Protein AF-A0A510LE14-F1 (afdb_monomer_lite)

pLDDT: mean 83.76, std 12.73, range [41.53, 96.62]

Sequence (97 aa):
MNRLTNSEKIKKILKGIYYNPKYNELIEEYEASSVHEVAKAIARKYNWTIAPSGNTALNLLGLSTQVPFKWTYISDGRYVDFSFGNTVIEFKDRNNK

Structure (mmCIF, N/CA/C/O backbone):
data_AF-A0A510LE14-F1
#
_entry.id   AF-A0A510LE14-F1
#
loop_
_atom_site.group_PDB
_atom_site.id
_atom_site.type_symbol
_atom_site.label_atom_id
_atom_site.label_alt_id
_atom_site.label_comp_id
_atom_site.label_asym_id
_atom_site.label_entity_id
_atom_site.label_seq_id
_atom_site.pdbx_PDB_ins_code
_atom_site.Cartn_x
_atom_site.Cartn_y
_atom_site.Cartn_z
_atom_site.occupancy
_atom_site.B_iso_or_equiv
_atom_site.auth_seq_id
_atom_site.auth_comp_id
_atom_site.auth_asym_id
_atom_site.auth_atom_id
_atom_site.pdbx_PDB_model_num
ATOM 1 N N . MET A 1 1 ? -11.639 18.879 4.402 1.00 57.12 1 MET A N 1
ATOM 2 C CA . MET A 1 1 ? -11.054 17.654 5.002 1.00 57.12 1 MET A CA 1
ATOM 3 C C . MET A 1 1 ? -10.565 17.838 6.439 1.00 57.12 1 MET A C 1
ATOM 5 O O . MET A 1 1 ? -10.850 16.948 7.221 1.00 57.12 1 MET A O 1
ATOM 9 N N . ASN A 1 2 ? -9.946 18.964 6.837 1.00 56.25 2 ASN A N 1
ATOM 10 C CA . ASN A 1 2 ? -9.531 19.182 8.243 1.00 56.25 2 ASN A CA 1
ATOM 11 C C . ASN A 1 2 ? -10.650 18.984 9.288 1.00 56.25 2 ASN A C 1
ATOM 13 O O . ASN A 1 2 ? -10.382 18.525 10.389 1.00 56.25 2 ASN A O 1
ATOM 17 N N . ARG A 1 3 ? -11.912 19.267 8.934 1.00 56.75 3 ARG A N 1
ATOM 18 C CA . ARG A 1 3 ? -13.058 19.131 9.848 1.00 56.75 3 ARG A CA 1
ATOM 19 C C . ARG A 1 3 ? -13.433 17.679 10.200 1.00 56.75 3 ARG A C 1
ATOM 21 O O . ARG A 1 3 ? -13.991 17.472 11.266 1.00 56.75 3 ARG A O 1
ATOM 28 N N . LEU A 1 4 ? -13.148 16.695 9.335 1.00 59.25 4 LEU A N 1
ATOM 29 C CA . LEU A 1 4 ? -13.411 15.271 9.627 1.00 59.25 4 LEU A CA 1
ATOM 30 C C . LEU A 1 4 ? -12.270 14.608 10.403 1.00 59.25 4 LEU A C 1
ATOM 32 O O . LEU A 1 4 ? -12.519 13.708 11.193 1.00 59.25 4 LEU A O 1
ATOM 36 N N . THR A 1 5 ? -11.031 15.061 10.205 1.00 57.78 5 THR A N 1
ATOM 37 C CA . THR A 1 5 ? -9.894 14.603 11.015 1.00 57.78 5 THR A CA 1
ATOM 38 C C . THR A 1 5 ? -10.064 15.023 12.477 1.00 57.78 5 THR A C 1
ATOM 40 O O . THR A 1 5 ? -9.765 14.250 13.375 1.00 57.78 5 THR A O 1
ATOM 43 N N . ASN A 1 6 ? -10.607 16.226 12.708 1.00 55.75 6 ASN A N 1
ATOM 44 C CA . ASN A 1 6 ? -10.880 16.757 14.049 1.00 55.75 6 ASN A CA 1
ATOM 45 C C . ASN A 1 6 ? -12.044 16.067 14.777 1.00 55.75 6 ASN A C 1
ATOM 47 O O . ASN A 1 6 ? -12.189 16.267 15.975 1.00 55.75 6 ASN A O 1
ATOM 51 N N . SER A 1 7 ? -12.881 15.289 14.082 1.00 59.75 7 SER A N 1
ATOM 52 C CA . SER A 1 7 ? -13.965 14.517 14.703 1.00 59.75 7 SER A CA 1
ATOM 53 C C . SER A 1 7 ? -13.603 13.045 14.931 1.00 59.75 7 SER A C 1
ATOM 55 O O . SER A 1 7 ? -14.504 12.233 15.102 1.00 59.75 7 SER A O 1
ATOM 57 N N . GLU A 1 8 ? -12.308 12.698 14.866 1.00 61.22 8 GLU A N 1
ATOM 58 C CA . GLU A 1 8 ? -11.731 11.342 15.009 1.00 61.22 8 GLU A CA 1
ATOM 59 C C . GLU A 1 8 ? -12.256 10.271 14.038 1.00 61.22 8 GLU A C 1
ATOM 61 O O . GLU A 1 8 ? -11.780 9.138 14.035 1.00 61.22 8 GLU A O 1
ATOM 66 N N . LYS A 1 9 ? -13.159 10.633 13.123 1.00 67.88 9 LYS A N 1
ATOM 67 C CA . LYS A 1 9 ? -13.743 9.711 12.138 1.00 67.88 9 LYS A CA 1
ATOM 68 C C . LYS A 1 9 ? -12.754 9.234 11.078 1.00 67.88 9 LYS A C 1
ATOM 70 O O . LYS A 1 9 ? -13.017 8.248 10.405 1.00 67.88 9 LYS A O 1
ATOM 75 N N . ILE A 1 10 ? -11.654 9.953 10.860 1.00 73.88 10 ILE A N 1
ATOM 76 C CA . ILE A 1 10 ? -10.604 9.547 9.922 1.00 73.88 10 ILE A CA 1
ATOM 77 C C . ILE A 1 10 ? -9.229 9.860 10.500 1.00 73.88 10 ILE A C 1
ATOM 79 O O . ILE A 1 10 ? -8.984 10.950 11.017 1.00 73.88 10 ILE A O 1
ATOM 83 N N . LYS A 1 11 ? -8.298 8.924 10.338 1.00 78.94 11 LYS A N 1
ATOM 84 C CA . LYS A 1 11 ? -6.893 9.076 10.708 1.00 78.94 11 LYS A CA 1
ATOM 85 C C . LYS A 1 11 ? -6.051 9.272 9.449 1.00 78.94 11 LYS A C 1
ATOM 87 O O . LYS A 1 11 ? -6.245 8.615 8.425 1.00 78.94 11 LYS A O 1
ATOM 92 N N . LYS A 1 12 ? -5.129 10.233 9.496 1.00 82.44 12 LYS A N 1
ATOM 93 C CA . LYS A 1 12 ? -4.239 10.562 8.374 1.00 82.44 12 LYS A CA 1
ATOM 94 C C . LYS A 1 12 ? -3.004 9.663 8.415 1.00 82.44 12 LYS A C 1
ATOM 96 O O . LYS A 1 12 ? -2.333 9.628 9.438 1.00 82.44 12 LYS A O 1
ATOM 101 N N . ILE A 1 13 ? -2.685 9.008 7.298 1.00 83.69 13 ILE A N 1
ATOM 102 C CA . ILE A 1 13 ? -1.480 8.168 7.161 1.00 83.69 13 ILE A CA 1
ATOM 103 C C . ILE A 1 13 ? -0.388 8.945 6.426 1.00 83.69 13 ILE A C 1
ATOM 105 O O . ILE A 1 13 ? 0.707 9.149 6.935 1.00 83.69 13 ILE A O 1
ATOM 109 N N . LEU A 1 14 ? -0.717 9.448 5.234 1.00 83.06 14 LEU A N 1
ATOM 110 C CA . LEU A 1 14 ? 0.165 10.253 4.386 1.00 83.06 14 LEU A CA 1
ATOM 111 C C . LEU A 1 14 ? -0.603 11.476 3.874 1.00 83.06 14 LEU A C 1
ATOM 113 O O . LEU A 1 14 ? -1.825 11.589 4.011 1.00 83.06 14 LEU A O 1
ATOM 117 N N . LYS A 1 15 ? 0.089 12.434 3.251 1.00 80.31 15 LYS A N 1
ATOM 118 C CA . LYS A 1 15 ? -0.593 13.568 2.609 1.00 80.31 15 LYS A CA 1
ATOM 119 C C . LYS A 1 15 ? -1.530 13.060 1.501 1.00 80.31 15 LYS A C 1
ATOM 121 O O . LYS A 1 15 ? -1.076 12.568 0.467 1.00 80.31 15 LYS A O 1
ATOM 126 N N . GLY A 1 16 ? -2.836 13.228 1.707 1.00 80.38 16 GLY A N 1
ATOM 127 C CA . GLY A 1 16 ? -3.872 12.772 0.776 1.00 80.38 16 GLY A CA 1
ATOM 128 C C . GLY A 1 16 ? -4.263 11.299 0.924 1.00 80.38 16 GLY A C 1
ATOM 129 O O . GLY A 1 16 ? -4.981 10.807 0.065 1.00 80.38 16 GLY A O 1
ATOM 130 N N . ILE A 1 17 ? -3.803 10.604 1.973 1.00 82.19 17 ILE A N 1
ATOM 131 C CA . ILE A 1 17 ? -4.198 9.223 2.281 1.00 82.19 17 ILE A CA 1
ATOM 132 C C . ILE A 1 17 ? -4.678 9.169 3.726 1.00 82.19 17 ILE A C 1
ATOM 134 O O . ILE A 1 17 ? -3.945 9.508 4.660 1.00 82.19 17 ILE A O 1
ATOM 138 N N . TYR A 1 18 ? -5.926 8.751 3.881 1.00 83.62 18 TYR A N 1
ATOM 139 C CA . TYR A 1 18 ? -6.647 8.702 5.143 1.00 83.62 18 TYR A CA 1
ATOM 140 C C . TYR A 1 18 ? -7.312 7.338 5.267 1.00 83.62 18 TYR A C 1
ATOM 142 O O . TYR A 1 18 ? -7.707 6.760 4.255 1.00 83.62 18 TYR A O 1
ATOM 150 N N . TYR A 1 19 ? -7.468 6.857 6.493 1.00 82.94 19 T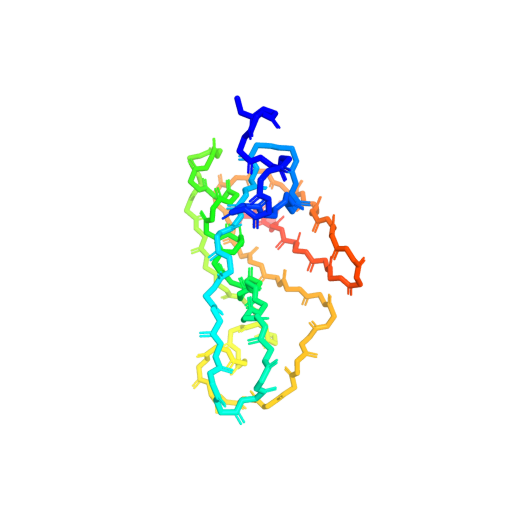YR A N 1
ATOM 151 C CA . TYR A 1 19 ? -8.248 5.663 6.779 1.00 82.94 19 TYR A CA 1
ATOM 152 C C . TYR A 1 19 ? -9.314 5.956 7.825 1.00 82.94 19 TYR A C 1
ATOM 154 O O . TYR A 1 19 ? -9.123 6.801 8.700 1.00 82.94 19 TYR A O 1
ATOM 162 N N . ASN A 1 20 ? -10.449 5.278 7.700 1.00 78.75 20 ASN A N 1
ATOM 163 C CA . ASN A 1 20 ? -11.502 5.280 8.702 1.00 78.75 20 ASN A CA 1
ATOM 164 C C . ASN A 1 20 ? -11.343 3.998 9.534 1.00 78.75 20 ASN A C 1
ATOM 166 O O . ASN A 1 20 ? -11.673 2.927 9.019 1.00 78.75 20 ASN A O 1
ATOM 170 N N . PRO A 1 21 ? -10.775 4.067 10.749 1.00 74.44 21 PRO A N 1
ATOM 171 C CA . PRO A 1 21 ? -10.624 2.886 11.584 1.00 74.44 21 PRO A CA 1
ATOM 172 C C . PRO A 1 21 ? -11.996 2.352 12.008 1.00 74.44 21 PRO A C 1
ATOM 174 O O . PRO A 1 21 ? -12.827 3.099 12.524 1.00 74.44 21 PRO A O 1
ATOM 177 N N . LYS A 1 22 ? -12.222 1.048 11.842 1.00 77.00 22 LYS A N 1
ATOM 178 C CA . LYS A 1 22 ? -13.388 0.378 12.421 1.00 77.00 22 LYS A CA 1
ATOM 179 C C . LYS A 1 22 ? -13.032 -0.085 13.830 1.00 77.00 22 LYS A C 1
ATOM 181 O O . LYS A 1 22 ? -11.9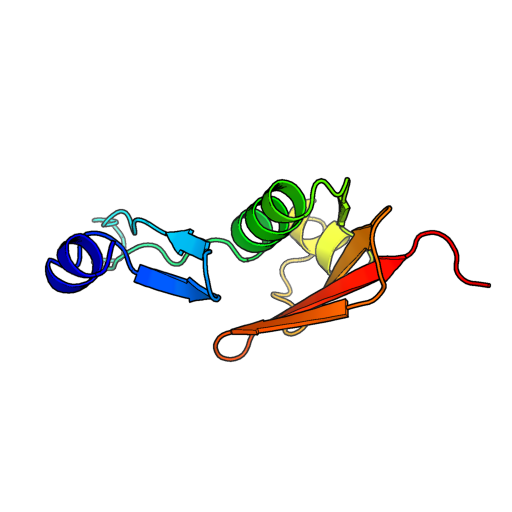62 -0.646 14.034 1.00 77.00 22 LYS A O 1
ATOM 186 N N . TYR A 1 23 ? -13.902 0.183 14.797 1.00 77.62 23 TYR A N 1
ATOM 187 C CA . TYR A 1 23 ? -13.732 -0.364 16.139 1.00 77.62 23 TYR A CA 1
ATOM 188 C C . TYR A 1 23 ? -14.001 -1.871 16.113 1.00 77.62 23 TYR A C 1
ATOM 190 O O . TYR A 1 23 ? -14.991 -2.308 15.516 1.00 77.62 23 TYR A O 1
ATOM 198 N N . ASN A 1 24 ? -13.109 -2.650 16.717 1.00 76.06 24 ASN A N 1
ATOM 199 C CA . ASN A 1 24 ? -13.217 -4.095 16.805 1.00 76.06 24 ASN A CA 1
ATOM 200 C C . ASN A 1 24 ? -13.456 -4.490 18.265 1.00 76.06 24 ASN A C 1
ATOM 202 O O . ASN A 1 24 ? -12.570 -4.375 19.107 1.00 76.06 24 ASN A O 1
ATOM 206 N N . GLU A 1 25 ? -14.670 -4.965 18.542 1.00 81.94 25 GLU A N 1
ATOM 207 C CA . GLU A 1 25 ? -15.122 -5.331 19.890 1.00 81.94 25 GLU A CA 1
ATOM 208 C C . GLU A 1 25 ? -14.332 -6.503 20.494 1.00 81.94 25 GLU A C 1
ATOM 210 O O . GLU A 1 25 ? -14.274 -6.622 21.710 1.00 81.94 25 GLU A O 1
ATOM 215 N N . LEU A 1 26 ? -13.688 -7.349 19.676 1.00 80.38 26 LEU A N 1
ATOM 216 C CA . LEU A 1 26 ? -12.929 -8.510 20.163 1.00 80.38 26 LEU A CA 1
ATOM 217 C C . LEU A 1 26 ? -11.588 -8.124 20.793 1.00 80.38 26 LEU A C 1
ATOM 219 O O . LEU A 1 26 ? -11.114 -8.814 21.689 1.00 80.38 26 LEU A O 1
ATOM 223 N N . ILE A 1 27 ? -10.961 -7.064 20.283 1.00 80.19 27 ILE A N 1
ATOM 224 C CA . ILE A 1 27 ? -9.662 -6.563 20.759 1.00 80.19 27 ILE A CA 1
ATOM 225 C C . ILE A 1 27 ? -9.800 -5.241 21.520 1.00 80.19 27 ILE A C 1
ATOM 227 O O . ILE A 1 27 ? -8.792 -4.657 21.895 1.00 80.19 27 ILE A O 1
ATOM 231 N N . GLU A 1 28 ? -11.035 -4.761 21.701 1.00 78.62 28 GLU A N 1
ATOM 232 C CA . GLU A 1 28 ? -11.392 -3.479 22.327 1.00 78.62 28 GLU A CA 1
ATOM 233 C C . GLU A 1 28 ? -10.634 -2.259 21.758 1.00 78.62 28 GLU A C 1
ATOM 235 O O . GLU A 1 28 ? -10.524 -1.206 22.393 1.00 78.62 28 GLU A O 1
ATOM 240 N N . GLU A 1 29 ? -10.168 -2.362 20.511 1.00 71.44 29 GLU A N 1
ATOM 241 C CA . GLU A 1 29 ? -9.319 -1.380 19.841 1.00 71.44 29 GLU A CA 1
ATOM 242 C C . GLU A 1 29 ? -9.818 -1.045 18.426 1.00 71.44 29 GLU A C 1
ATOM 244 O O . GLU A 1 29 ? -10.604 -1.756 17.798 1.00 71.44 29 GLU A O 1
ATOM 249 N N . TYR A 1 30 ? -9.339 0.080 17.896 1.00 70.94 30 TYR A N 1
ATOM 250 C CA . TYR A 1 30 ? -9.572 0.481 16.511 1.00 70.94 30 TYR A CA 1
ATOM 251 C C . TYR A 1 30 ? -8.629 -0.264 15.564 1.00 70.94 30 TYR A C 1
ATOM 253 O O . TYR A 1 30 ? -7.412 -0.180 15.718 1.00 70.94 30 TYR A O 1
ATOM 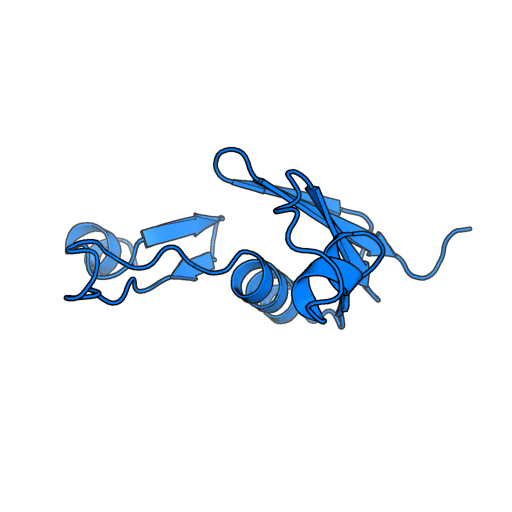261 N N . GLU A 1 31 ? -9.171 -0.902 14.524 1.00 69.19 31 GLU A N 1
ATOM 262 C CA . GLU A 1 31 ? -8.372 -1.636 13.541 1.00 69.19 31 GLU A CA 1
ATOM 263 C C . GLU A 1 31 ? -7.322 -0.733 12.884 1.00 69.19 31 GLU A C 1
ATOM 265 O O . GLU A 1 31 ? -7.620 0.333 12.324 1.00 69.19 31 GLU A O 1
ATOM 270 N N . ALA A 1 32 ? -6.067 -1.178 12.941 1.00 68.44 32 ALA A N 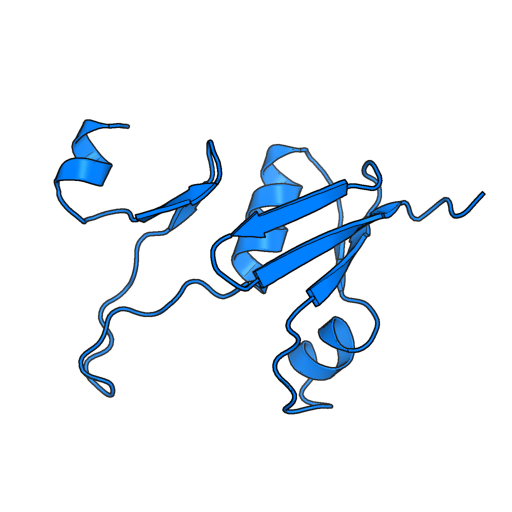1
ATOM 271 C CA . ALA A 1 32 ? -4.996 -0.573 12.175 1.00 68.44 32 ALA A CA 1
ATOM 272 C C . ALA A 1 32 ? -5.249 -0.798 10.680 1.00 68.44 32 ALA A C 1
ATOM 274 O O . ALA A 1 32 ? -5.645 -1.882 10.249 1.00 68.44 32 ALA A O 1
ATOM 275 N N . SER A 1 33 ? -4.990 0.223 9.860 1.00 70.00 33 SER A N 1
ATOM 276 C CA . SER A 1 33 ? -5.054 0.041 8.413 1.00 70.00 33 SER A CA 1
ATOM 277 C C . SER A 1 33 ? -4.002 -0.975 7.974 1.00 70.00 33 SER A C 1
ATOM 279 O O . SER A 1 33 ? -2.816 -0.797 8.248 1.00 70.00 33 SER A O 1
ATOM 281 N N . SER A 1 34 ? -4.427 -2.001 7.235 1.00 84.31 34 SER A N 1
ATOM 282 C CA . SER A 1 34 ? -3.499 -2.917 6.574 1.00 84.31 34 SER A CA 1
ATOM 283 C C . SER A 1 34 ? -2.530 -2.133 5.687 1.00 84.31 34 SER A C 1
ATOM 285 O O . SER A 1 34 ? -2.954 -1.351 4.830 1.00 84.31 34 SER A O 1
ATOM 287 N N . VAL A 1 35 ? -1.225 -2.365 5.857 1.00 89.31 35 VAL A N 1
ATOM 288 C CA . VAL A 1 35 ? -0.166 -1.737 5.047 1.00 89.31 35 VAL A CA 1
ATOM 289 C C . VAL A 1 35 ? -0.396 -1.989 3.555 1.00 89.31 35 VAL A C 1
ATOM 291 O O . VAL A 1 35 ? -0.134 -1.126 2.717 1.00 89.31 35 VAL A O 1
ATOM 294 N N . HIS A 1 36 ? -0.961 -3.148 3.216 1.00 92.12 36 HIS A N 1
ATOM 295 C CA . HIS A 1 36 ? -1.323 -3.495 1.850 1.00 92.12 36 HIS A CA 1
ATOM 296 C C . HIS A 1 36 ? -2.427 -2.599 1.271 1.00 92.12 36 HIS A C 1
ATOM 298 O O . HIS A 1 36 ? -2.334 -2.166 0.122 1.00 92.12 36 HIS A O 1
ATOM 304 N N . GLU A 1 37 ? -3.438 -2.244 2.065 1.00 91.06 37 GLU A N 1
ATOM 305 C CA . GLU A 1 37 ? -4.481 -1.304 1.633 1.00 91.06 37 GLU A CA 1
ATOM 306 C C . GLU A 1 37 ? -3.927 0.117 1.474 1.00 91.06 37 GLU A C 1
ATOM 308 O O . GLU A 1 37 ? -4.293 0.824 0.532 1.00 91.06 37 GLU A O 1
ATOM 313 N N . VAL A 1 38 ? -2.970 0.515 2.321 1.00 92.44 38 VAL A N 1
ATOM 314 C CA . VAL A 1 38 ? -2.236 1.778 2.146 1.00 92.44 38 VAL A CA 1
ATOM 315 C C . VAL A 1 38 ? -1.451 1.771 0.833 1.00 92.44 38 VAL A C 1
ATOM 317 O O . VAL A 1 38 ? -1.531 2.740 0.078 1.00 92.44 38 VAL A O 1
ATOM 320 N N . ALA A 1 39 ? -0.754 0.676 0.511 1.00 94.38 39 ALA A N 1
ATOM 321 C CA . ALA A 1 39 ? -0.028 0.534 -0.751 1.00 94.38 39 ALA A CA 1
ATOM 322 C C . ALA A 1 39 ? -0.964 0.672 -1.965 1.00 94.38 39 ALA A C 1
ATOM 324 O O . ALA A 1 39 ? -0.671 1.439 -2.883 1.00 94.38 39 ALA A O 1
ATOM 325 N N . LYS A 1 40 ? -2.136 0.018 -1.940 1.00 94.62 40 LYS A N 1
ATOM 326 C CA . LYS A 1 40 ? -3.165 0.173 -2.985 1.00 94.62 40 LYS A CA 1
ATOM 327 C C . LYS A 1 40 ? -3.685 1.605 -3.083 1.00 94.62 40 LYS A C 1
ATOM 329 O O . LYS A 1 40 ? -3.911 2.093 -4.188 1.00 94.62 40 LYS A O 1
ATOM 334 N N . ALA A 1 41 ? -3.885 2.293 -1.959 1.00 93.62 41 ALA A N 1
ATOM 335 C CA . ALA A 1 41 ? -4.338 3.682 -1.951 1.00 93.62 41 ALA A CA 1
ATOM 336 C C . ALA A 1 41 ? -3.295 4.633 -2.562 1.00 93.62 41 ALA A C 1
ATOM 338 O O . ALA A 1 41 ? -3.659 5.519 -3.339 1.00 93.62 41 ALA A O 1
ATOM 339 N N . ILE A 1 42 ? -2.006 4.427 -2.264 1.00 94.06 42 ILE A N 1
ATOM 340 C CA . ILE 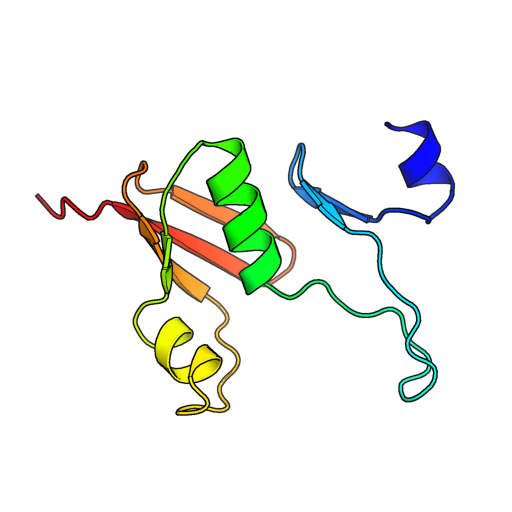A 1 42 ? -0.901 5.152 -2.909 1.00 94.06 42 ILE A CA 1
ATOM 341 C C . ILE A 1 42 ? -0.928 4.896 -4.418 1.00 94.06 42 ILE A C 1
ATOM 343 O O . ILE A 1 42 ? -0.959 5.851 -5.192 1.00 94.06 42 ILE A O 1
ATOM 347 N N . ALA A 1 43 ? -0.978 3.628 -4.830 1.00 94.81 43 ALA A N 1
ATOM 348 C CA . ALA A 1 43 ? -0.991 3.246 -6.237 1.00 94.81 43 ALA A CA 1
ATOM 349 C C . ALA A 1 43 ? -2.164 3.888 -6.994 1.00 94.81 43 ALA A C 1
ATOM 351 O O . ALA A 1 43 ? -1.955 4.533 -8.016 1.00 94.81 43 ALA A O 1
ATOM 352 N N . ARG A 1 44 ? -3.382 3.847 -6.437 1.00 94.31 44 ARG A N 1
ATOM 353 C CA . ARG A 1 44 ? -4.562 4.523 -7.009 1.00 94.31 44 ARG A CA 1
ATOM 354 C C . ARG A 1 44 ? -4.368 6.032 -7.148 1.00 94.31 44 ARG A C 1
ATOM 356 O O . ARG A 1 44 ? -4.736 6.596 -8.171 1.00 94.3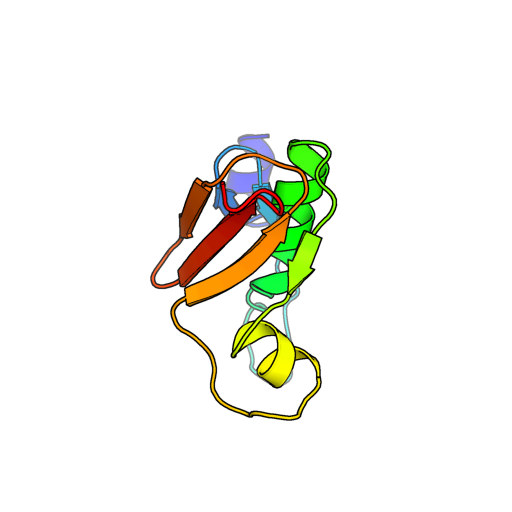1 44 ARG A O 1
ATOM 363 N N . LYS A 1 45 ? -3.779 6.693 -6.145 1.00 93.19 45 LYS A N 1
ATOM 364 C CA . LYS A 1 45 ? -3.527 8.143 -6.170 1.00 93.19 45 LYS A CA 1
ATOM 365 C C . LYS A 1 45 ? -2.585 8.552 -7.307 1.00 93.19 45 LYS A C 1
ATOM 367 O O . LYS A 1 45 ? -2.744 9.641 -7.851 1.00 93.19 45 LYS A O 1
ATOM 372 N N . TYR A 1 46 ? -1.605 7.711 -7.628 1.00 93.38 46 TYR A N 1
ATOM 373 C CA . TYR A 1 46 ? -0.624 7.970 -8.686 1.00 93.38 46 TYR A CA 1
ATOM 374 C C . TYR A 1 46 ? -0.915 7.226 -9.998 1.00 93.38 46 TYR A C 1
ATOM 376 O O . TYR A 1 46 ? -0.133 7.344 -10.936 1.00 93.38 46 TYR A O 1
ATOM 384 N N . ASN A 1 47 ? -2.044 6.515 -10.077 1.00 94.19 47 ASN A N 1
ATOM 385 C CA . ASN A 1 47 ? -2.439 5.685 -11.213 1.00 94.19 47 ASN A CA 1
ATOM 386 C C . ASN A 1 47 ? -1.386 4.621 -11.586 1.00 94.19 47 ASN A C 1
ATOM 388 O O . ASN A 1 47 ? -1.043 4.459 -12.755 1.00 94.19 47 ASN A O 1
ATOM 392 N N . TRP A 1 48 ? -0.863 3.926 -10.573 1.00 95.62 48 TRP A N 1
ATOM 393 C CA . TRP A 1 48 ? 0.074 2.813 -10.725 1.00 95.62 48 TRP A CA 1
ATOM 394 C C . TRP A 1 48 ? -0.623 1.466 -10.558 1.00 95.62 48 TRP A C 1
ATOM 396 O O . TRP A 1 48 ? -1.524 1.304 -9.729 1.00 95.62 48 TRP A O 1
ATOM 406 N N . THR A 1 49 ? -0.132 0.476 -11.289 1.00 95.31 49 THR A N 1
ATOM 407 C CA . THR A 1 49 ? -0.391 -0.942 -11.064 1.00 95.31 49 THR A CA 1
ATOM 408 C C . THR A 1 49 ? 0.717 -1.508 -10.192 1.00 95.31 49 THR A C 1
ATOM 410 O O . THR A 1 49 ? 1.894 -1.253 -10.438 1.00 95.31 49 THR A O 1
ATOM 413 N N . ILE A 1 50 ? 0.356 -2.284 -9.168 1.00 96.31 50 ILE A N 1
ATOM 414 C CA . ILE A 1 50 ? 1.320 -2.828 -8.207 1.00 96.31 50 ILE A CA 1
ATOM 415 C C . ILE A 1 50 ? 1.109 -4.324 -7.988 1.00 96.31 50 ILE A C 1
ATOM 417 O O . ILE A 1 50 ? -0.024 -4.805 -7.986 1.00 96.31 50 ILE A O 1
ATOM 421 N N . ALA A 1 51 ? 2.198 -5.047 -7.743 1.00 96.25 51 ALA A N 1
ATOM 422 C CA . ALA A 1 51 ? 2.185 -6.443 -7.321 1.00 96.25 51 ALA A CA 1
ATOM 423 C C . ALA A 1 51 ? 3.131 -6.627 -6.122 1.00 96.25 51 ALA A C 1
ATOM 425 O O . ALA A 1 51 ? 4.258 -6.124 -6.166 1.00 96.25 51 ALA A O 1
ATOM 426 N N . PRO A 1 52 ? 2.709 -7.309 -5.042 1.00 95.38 52 PRO A N 1
ATOM 427 C CA . PRO A 1 52 ? 3.590 -7.568 -3.907 1.00 95.38 52 PRO A CA 1
ATOM 428 C C . PRO A 1 52 ? 4.757 -8.469 -4.324 1.00 95.38 52 PRO A C 1
ATOM 430 O O . PRO A 1 52 ? 4.602 -9.329 -5.191 1.00 95.38 52 PRO A O 1
ATOM 433 N N . SER A 1 53 ? 5.921 -8.302 -3.696 1.00 93.19 53 SER A N 1
ATOM 434 C CA . SER A 1 53 ? 7.102 -9.125 -3.982 1.00 93.19 53 SER A CA 1
ATOM 435 C C . SER A 1 53 ? 7.884 -9.512 -2.723 1.00 93.19 53 SER A C 1
ATOM 437 O O . SER A 1 53 ? 7.667 -8.977 -1.633 1.00 93.19 53 SER A O 1
ATOM 439 N N . GLY A 1 54 ? 8.764 -10.511 -2.855 1.00 90.88 54 GLY A N 1
ATOM 440 C CA . GLY A 1 54 ? 9.593 -11.018 -1.756 1.00 90.88 54 GLY A CA 1
ATOM 441 C C . GLY A 1 54 ? 8.775 -11.427 -0.526 1.00 90.88 54 GLY A C 1
ATOM 442 O O . GLY A 1 54 ? 7.716 -12.044 -0.645 1.00 90.88 54 GLY A O 1
ATOM 443 N N . ASN A 1 55 ? 9.239 -11.029 0.662 1.00 91.56 55 ASN A N 1
ATOM 444 C CA . ASN A 1 55 ? 8.570 -11.333 1.934 1.00 91.56 55 ASN A CA 1
ATOM 445 C C . ASN A 1 55 ? 7.146 -10.772 2.011 1.00 91.56 55 ASN A C 1
ATOM 447 O O . ASN A 1 55 ? 6.300 -11.355 2.681 1.00 91.56 55 ASN A O 1
ATOM 451 N N . THR A 1 56 ? 6.858 -9.676 1.302 1.00 93.56 56 THR A N 1
ATOM 452 C CA . THR A 1 56 ? 5.499 -9.120 1.245 1.00 93.56 56 THR A CA 1
ATOM 453 C C . THR A 1 56 ? 4.547 -10.069 0.527 1.00 93.56 56 THR A C 1
ATOM 455 O O . THR A 1 56 ? 3.450 -10.317 1.017 1.00 93.56 56 THR A O 1
ATOM 458 N N . ALA A 1 57 ? 4.972 -10.650 -0.600 1.00 93.19 57 ALA A N 1
ATOM 459 C CA . ALA A 1 57 ? 4.175 -11.653 -1.302 1.00 93.19 57 ALA A CA 1
ATOM 460 C C . ALA A 1 57 ? 3.973 -12.905 -0.442 1.00 93.19 57 ALA A C 1
ATOM 462 O O . ALA A 1 57 ? 2.847 -13.374 -0.311 1.00 93.19 57 ALA A O 1
ATOM 463 N N . LEU A 1 58 ? 5.035 -13.407 0.197 1.00 92.44 58 LEU A N 1
ATOM 464 C CA . LEU A 1 58 ? 4.940 -14.580 1.070 1.00 92.44 58 LEU A CA 1
ATOM 465 C C . LEU A 1 58 ? 3.979 -14.350 2.242 1.00 92.44 58 LEU A C 1
ATOM 467 O O . LEU A 1 58 ? 3.159 -15.219 2.529 1.00 92.44 58 LEU A O 1
ATOM 471 N N . ASN A 1 59 ? 4.045 -13.182 2.886 1.00 91.56 59 ASN A N 1
ATOM 472 C CA . ASN A 1 59 ? 3.153 -12.847 3.991 1.00 91.56 59 ASN A CA 1
ATOM 473 C C . ASN A 1 59 ? 1.689 -12.739 3.542 1.00 91.56 59 ASN A C 1
ATOM 475 O O . ASN A 1 59 ? 0.812 -13.329 4.167 1.00 91.56 59 ASN A O 1
ATOM 479 N N . LEU A 1 60 ? 1.423 -12.064 2.418 1.00 89.69 60 LEU A N 1
ATOM 480 C CA . LEU A 1 60 ? 0.064 -11.913 1.886 1.00 89.69 60 LEU A CA 1
ATOM 481 C C . LEU A 1 60 ? -0.539 -13.227 1.367 1.00 89.69 60 LEU A C 1
ATOM 483 O O . LEU A 1 60 ? -1.755 -13.388 1.408 1.00 89.69 60 LEU A O 1
ATOM 487 N N . LEU A 1 61 ? 0.289 -14.161 0.893 1.00 91.81 61 LEU A N 1
ATOM 488 C CA . LEU A 1 61 ? -0.142 -15.488 0.440 1.00 91.81 61 LEU A CA 1
ATOM 489 C C . LEU A 1 61 ? -0.281 -16.507 1.584 1.00 91.81 61 LEU A C 1
ATOM 491 O O . LEU A 1 61 ? -0.620 -17.658 1.326 1.00 91.81 61 LEU A O 1
ATOM 495 N N . GLY A 1 62 ? 0.007 -16.123 2.833 1.00 89.88 62 GLY A N 1
ATOM 496 C CA . GLY A 1 62 ? -0.013 -17.041 3.977 1.00 89.88 62 GLY A CA 1
ATOM 497 C C . GLY A 1 62 ? 1.140 -18.052 3.989 1.00 89.88 62 GLY A C 1
ATOM 498 O O . GLY A 1 62 ? 1.116 -19.007 4.758 1.00 89.88 62 GLY A O 1
ATOM 499 N N . LEU A 1 63 ? 2.165 -17.839 3.159 1.00 91.69 63 LEU A N 1
ATOM 500 C CA . LEU A 1 63 ? 3.376 -18.665 3.095 1.00 91.69 63 LEU A CA 1
ATOM 501 C C . LEU A 1 63 ? 4.435 -18.228 4.120 1.00 91.69 63 LEU A C 1
ATOM 503 O O . LEU A 1 63 ? 5.470 -18.874 4.261 1.00 91.69 63 LEU A O 1
ATOM 507 N N . SER A 1 64 ? 4.196 -17.117 4.824 1.00 87.88 64 SER A N 1
ATOM 508 C CA . SER A 1 64 ? 5.007 -16.645 5.944 1.00 87.88 64 SER A CA 1
ATOM 509 C C . SER A 1 64 ? 4.159 -15.860 6.944 1.00 87.88 64 SER A C 1
ATOM 511 O O . SER A 1 64 ? 3.305 -15.061 6.566 1.00 87.88 64 SER A O 1
ATOM 513 N N . THR A 1 65 ? 4.434 -16.032 8.234 1.00 84.19 65 THR A N 1
ATOM 514 C CA . THR A 1 65 ? 3.815 -15.252 9.320 1.00 84.19 65 THR A CA 1
ATOM 515 C C . THR A 1 65 ? 4.620 -14.006 9.687 1.00 84.19 65 THR A C 1
ATOM 517 O O . THR A 1 65 ? 4.179 -13.204 10.508 1.00 84.19 65 THR A O 1
ATOM 520 N N . GLN A 1 66 ? 5.802 -13.821 9.090 1.00 81.62 66 GLN A N 1
ATOM 521 C CA . GLN A 1 66 ? 6.667 -12.693 9.403 1.00 81.62 66 GLN A CA 1
ATOM 522 C C . GLN A 1 66 ? 6.036 -11.387 8.915 1.00 81.62 66 GLN A C 1
ATOM 524 O O . GLN A 1 66 ? 5.875 -11.188 7.713 1.00 81.62 66 GLN A O 1
ATOM 529 N N . VAL A 1 67 ? 5.743 -10.479 9.848 1.00 78.62 67 VAL A N 1
ATOM 530 C CA . VAL A 1 67 ? 5.338 -9.106 9.529 1.00 78.62 67 VAL A CA 1
ATOM 531 C C . VAL A 1 67 ? 6.590 -8.323 9.116 1.00 78.62 67 VAL A C 1
ATOM 533 O O . VAL A 1 67 ? 7.481 -8.127 9.947 1.00 78.62 67 VAL A O 1
ATOM 536 N N . PRO A 1 68 ? 6.718 -7.889 7.849 1.00 77.62 68 PRO A N 1
ATOM 537 C CA . PRO A 1 68 ? 7.925 -7.217 7.399 1.00 77.62 68 PRO A CA 1
ATOM 538 C C . PRO A 1 68 ? 7.926 -5.742 7.826 1.00 77.62 68 PRO A C 1
ATOM 540 O O . PRO A 1 68 ? 6.913 -5.050 7.742 1.00 77.62 68 PRO A O 1
ATOM 543 N N . PHE A 1 69 ? 9.093 -5.231 8.225 1.00 84.19 69 PHE A N 1
ATOM 544 C CA . PHE A 1 69 ? 9.302 -3.792 8.454 1.00 84.19 69 PHE A CA 1
ATOM 545 C C . PHE A 1 69 ? 9.223 -2.990 7.141 1.00 84.19 69 PHE A C 1
ATOM 547 O O . PHE A 1 69 ? 8.755 -1.850 7.104 1.00 84.19 69 PHE A O 1
ATOM 554 N N . LYS A 1 70 ? 9.661 -3.620 6.042 1.00 91.50 70 LYS A N 1
ATOM 555 C CA . LYS A 1 70 ? 9.662 -3.067 4.689 1.00 91.50 70 LYS A CA 1
ATOM 556 C C . LYS A 1 70 ? 8.757 -3.887 3.775 1.00 91.50 70 LYS A C 1
ATOM 558 O O . LYS A 1 70 ? 8.997 -5.072 3.555 1.00 91.50 70 LYS A O 1
ATOM 563 N N . TRP A 1 71 ? 7.734 -3.239 3.240 1.00 94.81 71 TRP A N 1
ATOM 564 C CA . TRP A 1 71 ? 6.758 -3.813 2.328 1.00 94.81 71 TRP A CA 1
ATOM 565 C C . TRP A 1 71 ? 7.133 -3.456 0.894 1.00 94.81 71 TRP A C 1
ATOM 567 O O . TRP A 1 71 ? 7.073 -2.287 0.519 1.00 94.81 71 TRP A O 1
ATOM 577 N N . THR A 1 72 ? 7.522 -4.443 0.094 1.00 95.75 72 THR A N 1
ATOM 578 C CA . THR A 1 72 ? 8.038 -4.216 -1.261 1.00 95.75 72 THR A CA 1
ATOM 579 C C . THR A 1 72 ? 7.008 -4.612 -2.311 1.00 95.75 72 THR A C 1
ATOM 581 O O . THR A 1 72 ? 6.415 -5.695 -2.267 1.00 95.75 72 THR A O 1
ATOM 584 N N . TYR A 1 73 ? 6.830 -3.725 -3.285 1.00 96.25 73 TYR A N 1
ATOM 585 C CA . TYR A 1 73 ? 5.951 -3.900 -4.430 1.00 96.25 73 TYR A CA 1
ATOM 586 C C . TYR A 1 73 ? 6.714 -3.619 -5.719 1.00 96.25 73 TYR A C 1
ATOM 588 O O . TYR A 1 73 ? 7.484 -2.664 -5.802 1.00 96.25 73 TYR A O 1
ATOM 596 N N . ILE A 1 74 ? 6.475 -4.434 -6.742 1.00 96.19 74 ILE A N 1
ATOM 597 C CA . ILE A 1 74 ? 6.815 -4.072 -8.118 1.00 96.19 74 ILE A CA 1
ATOM 598 C C . ILE A 1 74 ? 5.691 -3.188 -8.649 1.00 96.19 74 ILE A C 1
ATOM 600 O O . ILE A 1 74 ? 4.519 -3.498 -8.431 1.00 96.19 74 ILE A O 1
ATOM 604 N N . SER A 1 75 ? 6.038 -2.103 -9.332 1.00 95.38 75 SER A N 1
ATOM 605 C CA . SER A 1 75 ? 5.091 -1.156 -9.913 1.00 95.38 75 SER A CA 1
ATOM 606 C C . SER A 1 75 ? 5.482 -0.739 -11.328 1.00 95.38 75 SER A C 1
ATOM 608 O O . SER A 1 75 ? 6.653 -0.802 -11.690 1.00 95.38 75 SER A O 1
ATOM 610 N N . ASP A 1 76 ? 4.508 -0.272 -12.103 1.00 93.62 76 ASP A N 1
ATOM 611 C CA . ASP A 1 76 ? 4.714 0.466 -13.363 1.00 93.62 76 ASP A CA 1
ATOM 612 C C . ASP A 1 76 ? 4.999 1.969 -13.143 1.00 93.62 76 ASP A C 1
ATOM 614 O O . ASP A 1 76 ? 5.113 2.739 -14.095 1.00 93.62 76 ASP A O 1
ATOM 618 N N . GLY A 1 77 ? 5.093 2.387 -11.879 1.00 91.19 77 GLY A N 1
ATOM 619 C CA . GLY A 1 77 ? 5.427 3.737 -11.461 1.00 91.19 77 GLY A CA 1
ATOM 620 C C . GLY A 1 77 ? 6.914 3.935 -11.181 1.00 91.19 77 GLY A C 1
ATOM 621 O O . GLY A 1 77 ? 7.754 3.060 -11.379 1.00 91.19 77 GLY A O 1
ATOM 622 N N . ARG A 1 78 ? 7.239 5.123 -10.662 1.00 90.19 78 ARG A N 1
ATOM 623 C CA . ARG A 1 78 ? 8.609 5.468 -10.259 1.00 90.19 78 ARG A CA 1
ATOM 624 C C . ARG A 1 78 ? 9.088 4.601 -9.092 1.00 90.19 78 ARG A C 1
ATOM 626 O O . ARG A 1 78 ? 8.303 4.269 -8.206 1.00 90.19 78 ARG A O 1
ATOM 633 N N . TYR A 1 79 ? 10.402 4.394 -9.017 1.00 94.19 79 TYR A N 1
ATOM 634 C CA . TYR A 1 79 ? 11.038 3.911 -7.794 1.00 94.19 79 TYR A CA 1
ATOM 635 C C . TYR A 1 79 ? 10.860 4.948 -6.676 1.00 94.19 79 TYR A C 1
ATOM 637 O O . TYR A 1 79 ? 11.330 6.083 -6.805 1.00 94.19 79 TYR A O 1
ATOM 645 N N . VAL A 1 80 ? 10.163 4.599 -5.595 1.00 95.06 80 VAL A N 1
ATOM 646 C CA . VAL A 1 80 ? 9.964 5.505 -4.454 1.00 95.06 80 VAL A CA 1
ATOM 647 C C . VAL A 1 80 ? 9.565 4.759 -3.185 1.00 95.06 80 VAL A C 1
ATOM 649 O O . VAL A 1 80 ? 8.779 3.813 -3.225 1.00 95.06 80 VAL A O 1
ATOM 652 N N . ASP A 1 81 ? 10.024 5.289 -2.053 1.00 95.81 81 ASP A N 1
ATOM 653 C CA . ASP A 1 81 ? 9.641 4.827 -0.724 1.00 95.81 81 ASP A CA 1
ATOM 654 C C . ASP A 1 81 ? 8.643 5.792 -0.069 1.00 95.81 81 ASP A C 1
ATOM 656 O O . ASP A 1 81 ? 8.757 7.018 -0.164 1.00 95.81 81 ASP A O 1
ATOM 660 N N . PHE A 1 82 ? 7.664 5.228 0.635 1.00 94.12 82 PHE A N 1
ATOM 661 C CA . PHE A 1 82 ? 6.746 5.944 1.512 1.00 94.12 82 PHE A CA 1
ATOM 662 C C . PHE A 1 82 ? 6.827 5.360 2.917 1.00 94.12 82 PHE A C 1
ATOM 664 O O . PHE A 1 82 ? 6.626 4.163 3.103 1.00 94.12 82 PHE A O 1
ATOM 671 N N . SER A 1 83 ? 7.042 6.215 3.913 1.00 92.00 83 SER A N 1
ATOM 672 C CA . SER A 1 83 ? 7.165 5.788 5.308 1.00 92.00 83 SER A CA 1
ATOM 673 C C . SER A 1 83 ? 6.063 6.394 6.168 1.00 92.00 83 SER A C 1
ATOM 675 O O . SER A 1 83 ? 5.722 7.569 6.018 1.00 92.00 83 SER A O 1
ATOM 677 N N . PHE A 1 84 ? 5.517 5.598 7.082 1.00 86.31 84 PHE A N 1
ATOM 678 C CA . PHE A 1 84 ? 4.589 6.051 8.117 1.00 86.31 84 PHE A CA 1
ATOM 679 C C . PHE A 1 84 ? 4.764 5.186 9.369 1.00 86.31 84 PHE A C 1
ATOM 681 O O . PHE A 1 84 ? 4.828 3.960 9.287 1.00 86.31 84 PHE A O 1
ATOM 688 N N . GLY A 1 85 ? 4.874 5.825 10.537 1.00 84.31 85 GLY A N 1
ATOM 689 C CA . GLY A 1 85 ? 5.278 5.131 11.763 1.00 84.31 85 GLY A CA 1
ATOM 690 C C . GLY A 1 85 ? 6.594 4.370 11.564 1.00 84.31 85 GLY A C 1
ATOM 691 O O . GLY A 1 85 ? 7.555 4.920 11.030 1.00 84.31 85 GLY A O 1
ATOM 692 N N . ASN A 1 86 ? 6.601 3.087 11.927 1.00 85.50 86 ASN A N 1
ATOM 693 C CA . ASN A 1 86 ? 7.736 2.171 11.769 1.00 85.50 86 ASN A CA 1
ATOM 694 C C . ASN A 1 86 ? 7.609 1.288 10.513 1.00 85.50 86 ASN A C 1
ATOM 696 O O . ASN A 1 86 ? 8.166 0.201 10.464 1.00 85.50 86 ASN A O 1
ATOM 700 N N . THR A 1 87 ? 6.815 1.696 9.524 1.00 90.25 87 THR A N 1
ATOM 701 C CA . THR A 1 87 ? 6.593 0.926 8.294 1.00 90.25 87 THR A CA 1
ATOM 702 C C . THR A 1 87 ? 7.115 1.690 7.089 1.00 90.25 87 THR A C 1
ATOM 704 O O . THR A 1 87 ? 6.868 2.890 6.950 1.00 90.25 87 THR A O 1
ATOM 707 N N . VAL A 1 88 ? 7.791 0.974 6.191 1.00 94.94 88 VAL A N 1
ATOM 708 C CA . VAL A 1 88 ? 8.216 1.483 4.882 1.00 94.94 88 VAL A CA 1
ATOM 709 C C . VAL A 1 88 ? 7.505 0.698 3.786 1.00 94.94 88 VAL A C 1
ATOM 711 O O . VAL A 1 88 ? 7.538 -0.529 3.792 1.00 94.94 88 VAL A O 1
ATOM 714 N N . ILE A 1 89 ? 6.884 1.394 2.836 1.00 95.50 89 ILE A N 1
ATOM 715 C CA . ILE A 1 89 ? 6.387 0.829 1.579 1.00 95.50 89 ILE A CA 1
ATOM 716 C C . ILE A 1 89 ? 7.340 1.263 0.468 1.00 95.50 89 ILE A C 1
ATOM 718 O O . ILE A 1 89 ? 7.457 2.453 0.193 1.00 95.50 89 ILE A O 1
ATOM 722 N N . GLU A 1 90 ? 7.984 0.301 -0.178 1.00 96.62 90 GLU A N 1
ATOM 723 C CA . GLU A 1 90 ? 8.864 0.515 -1.325 1.00 96.62 90 GLU A CA 1
ATOM 724 C C . GLU A 1 90 ? 8.156 0.086 -2.608 1.00 96.62 90 GLU A C 1
ATOM 726 O O . GLU A 1 90 ? 7.716 -1.062 -2.740 1.00 96.62 90 GLU A O 1
ATOM 731 N N . PHE A 1 91 ? 8.094 1.001 -3.569 1.00 96.38 91 PHE A N 1
ATOM 732 C CA . PHE A 1 91 ? 7.716 0.706 -4.943 1.00 96.38 91 PHE A CA 1
ATOM 733 C C . PHE A 1 91 ? 8.981 0.645 -5.787 1.00 96.38 91 PHE A C 1
ATOM 735 O O . PHE A 1 91 ? 9.728 1.620 -5.855 1.00 96.38 91 PHE A O 1
ATOM 742 N N . LYS A 1 92 ? 9.217 -0.496 -6.433 1.00 94.12 92 LYS A N 1
ATOM 743 C CA . LYS A 1 92 ? 10.282 -0.667 -7.422 1.00 94.12 92 LYS A CA 1
ATOM 744 C C . LYS A 1 92 ? 9.681 -0.614 -8.814 1.00 94.12 92 LYS A C 1
ATOM 746 O O . LYS A 1 92 ? 8.697 -1.305 -9.077 1.00 94.12 92 LYS A O 1
ATOM 751 N N . ASP A 1 93 ? 10.280 0.173 -9.698 1.00 86.56 93 ASP A N 1
ATOM 752 C CA . ASP A 1 93 ? 9.940 0.128 -11.120 1.00 86.56 93 ASP A CA 1
ATOM 753 C C . ASP A 1 93 ? 10.237 -1.282 -11.664 1.00 86.56 93 ASP A C 1
ATOM 755 O O . ASP A 1 93 ? 11.231 -1.920 -11.302 1.00 86.56 93 ASP A O 1
ATOM 759 N N . ARG A 1 94 ? 9.354 -1.781 -12.529 1.00 70.62 94 ARG A N 1
ATOM 760 C CA . ARG A 1 94 ? 9.542 -3.020 -13.285 1.00 70.62 94 ARG A CA 1
ATOM 761 C C . ARG A 1 94 ? 10.780 -2.950 -14.188 1.00 70.62 94 ARG A C 1
ATOM 763 O O . ARG A 1 94 ? 11.378 -3.986 -14.475 1.00 70.62 94 ARG A O 1
ATOM 770 N N . ASN A 1 95 ? 11.181 -1.747 -14.599 1.00 61.09 95 ASN A N 1
ATOM 771 C CA . ASN A 1 95 ? 12.395 -1.496 -15.366 1.00 61.09 95 ASN A CA 1
ATOM 772 C C . ASN A 1 95 ? 13.606 -1.338 -14.440 1.00 61.09 95 ASN A C 1
ATOM 774 O O . ASN A 1 95 ? 14.100 -0.237 -14.206 1.00 61.09 95 ASN A O 1
ATOM 778 N N . ASN A 1 96 ? 14.114 -2.460 -13.934 1.00 48.28 96 ASN A N 1
ATOM 779 C CA . ASN A 1 96 ? 15.473 -2.519 -13.405 1.00 48.28 96 ASN A CA 1
ATOM 780 C C . ASN A 1 96 ? 16.437 -2.421 -14.603 1.00 48.28 96 ASN A C 1
ATOM 782 O O . ASN A 1 96 ? 16.735 -3.438 -15.230 1.00 48.28 96 ASN A O 1
ATOM 786 N N . LYS A 1 97 ? 16.804 -1.198 -14.996 1.00 41.53 97 LYS A N 1
ATOM 787 C CA . LYS A 1 97 ? 17.832 -0.946 -16.012 1.00 41.53 97 LYS A CA 1
ATOM 788 C C . LYS A 1 97 ? 19.214 -0.940 -15.378 1.00 41.53 97 LYS A C 1
ATOM 790 O O . LYS A 1 97 ? 19.338 -0.349 -14.283 1.00 41.53 97 LYS A O 1
#

InterPro domains:
  IPR045738 Protein of unknown function DUF6088 [PF19570] (2-95)

Foldseek 3Di:
DVVCVVVVQWDDFDVVDIDGFDQDPVVRDTDDDDVVVVVVVVCVVVVKDKDWDDVLNCCVVVVDVDDDLETEIEICDDFDWDDGDSHIYTYDYPPPD

Organism: NCBI:txid554406

Secondary structure (DSSP, 8-state):
-HHHHTTTS-EEEETTEEE-PPEETTTTEEPPPPHHHHHHHHHHHHT--EEE-HHHHHHHTTS-----SEEEEEESS--EEEEETTEEEEEEES---

Radius of gyration: 14.81 Å; chains: 1; bounding box: 33×38×38 Å